Protein AF-A0A8J4TA99-F1 (afdb_monomer_lite)

Sequence (106 aa):
MPTRNSKTRKLRGHVSHGHGRVGKHRKHPGGRGNAGGMHHHRINFDKYHPGYFGKVGMRHYHLKRNTIYCPTINLDKLWTLVSEQTRLNHAQKPEGPAPIIDVVRA

Structure (mmCIF, N/CA/C/O backbone):
data_AF-A0A8J4TA99-F1
#
_entry.id   AF-A0A8J4TA99-F1
#
loop_
_atom_site.group_PDB
_atom_site.id
_atom_site.type_symbol
_atom_site.label_atom_id
_atom_site.label_alt_id
_atom_site.label_comp_id
_atom_site.label_asym_id
_atom_site.label_entity_id
_atom_site.label_seq_id
_atom_site.pdbx_PDB_ins_code
_atom_site.Cartn_x
_atom_site.Cartn_y
_atom_site.Cartn_z
_atom_site.occupancy
_atom_site.B_iso_or_equiv
_atom_site.auth_seq_id
_atom_site.auth_comp_id
_atom_site.auth_asym_id
_atom_site.auth_atom_id
_atom_site.pdbx_PDB_model_num
ATOM 1 N N . MET A 1 1 ? 23.201 -9.888 4.911 1.00 68.88 1 MET A N 1
ATOM 2 C CA . MET A 1 1 ? 22.767 -11.013 4.045 1.00 68.88 1 MET A CA 1
ATOM 3 C C . MET A 1 1 ? 23.988 -11.799 3.586 1.00 68.88 1 MET A C 1
ATOM 5 O O . MET A 1 1 ? 24.888 -11.181 3.024 1.00 68.88 1 MET A O 1
ATOM 9 N N . PRO A 1 2 ? 24.066 -13.120 3.826 1.00 84.50 2 PRO A N 1
ATOM 10 C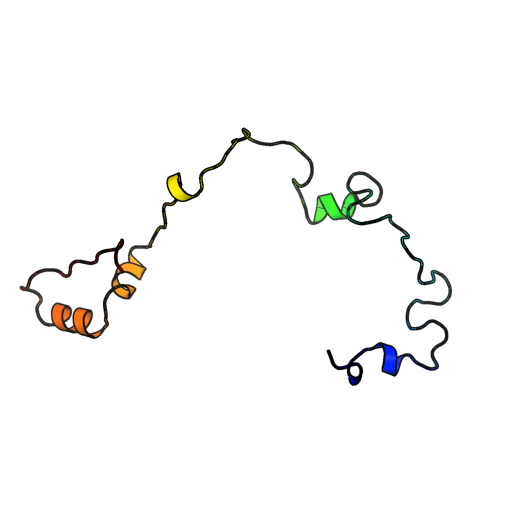 CA . PRO A 1 2 ? 25.214 -13.916 3.400 1.00 84.50 2 PRO A CA 1
ATOM 11 C C . PRO A 1 2 ? 25.269 -14.031 1.869 1.00 84.50 2 PRO A C 1
ATOM 13 O O . PRO A 1 2 ? 24.296 -14.402 1.216 1.00 84.50 2 PRO A O 1
ATOM 16 N N . THR A 1 3 ? 26.432 -13.752 1.282 1.00 88.00 3 THR A N 1
ATOM 17 C CA . THR A 1 3 ? 26.647 -13.765 -0.179 1.00 88.00 3 THR A CA 1
ATOM 18 C C . THR A 1 3 ? 26.705 -15.175 -0.774 1.00 88.00 3 THR A C 1
ATOM 20 O O . THR A 1 3 ? 26.554 -15.340 -1.988 1.00 88.00 3 THR A O 1
ATOM 23 N N . ARG A 1 4 ? 26.878 -16.204 0.068 1.00 90.75 4 ARG A N 1
ATOM 24 C CA . ARG A 1 4 ? 26.990 -17.618 -0.329 1.00 90.75 4 ARG A CA 1
ATOM 25 C C . ARG A 1 4 ? 25.769 -18.126 -1.096 1.00 90.75 4 ARG A C 1
ATOM 27 O O . ARG A 1 4 ? 25.931 -18.872 -2.054 1.00 90.75 4 ARG A O 1
ATOM 34 N N . ASN A 1 5 ? 24.572 -17.684 -0.715 1.00 91.12 5 ASN A N 1
ATOM 35 C CA . ASN A 1 5 ? 23.319 -18.145 -1.320 1.00 91.12 5 ASN A CA 1
ATOM 36 C C . ASN A 1 5 ? 22.919 -17.318 -2.560 1.00 91.12 5 ASN A C 1
ATOM 38 O O . ASN A 1 5 ? 21.875 -17.567 -3.157 1.00 91.12 5 ASN A O 1
ATOM 42 N N . SER A 1 6 ? 23.729 -16.328 -2.962 1.00 93.88 6 SER A N 1
ATOM 43 C CA . SER A 1 6 ? 23.437 -15.516 -4.146 1.00 93.88 6 SER A CA 1
ATOM 44 C C . SER A 1 6 ? 23.614 -16.324 -5.436 1.00 93.88 6 SER A C 1
ATOM 46 O O . SER A 1 6 ? 24.613 -17.024 -5.629 1.00 93.88 6 SER A O 1
ATOM 48 N N . LYS A 1 7 ? 22.665 -16.176 -6.369 1.00 93.94 7 LYS A N 1
ATOM 49 C CA . LYS A 1 7 ? 22.714 -16.826 -7.691 1.00 93.94 7 LYS A CA 1
ATOM 50 C C . LYS A 1 7 ? 24.006 -16.496 -8.450 1.00 93.94 7 LYS A C 1
ATOM 52 O O . LYS A 1 7 ? 24.533 -17.345 -9.162 1.00 93.94 7 LYS A O 1
ATOM 57 N N . THR A 1 8 ? 24.560 -15.302 -8.234 1.00 94.81 8 THR A N 1
ATOM 58 C CA . THR A 1 8 ? 25.806 -14.813 -8.842 1.00 94.81 8 THR A CA 1
ATOM 59 C C . THR A 1 8 ? 26.979 -15.776 -8.670 1.00 94.81 8 THR A C 1
ATOM 61 O O . THR A 1 8 ? 27.783 -15.922 -9.586 1.00 94.81 8 THR A O 1
ATOM 64 N N . ARG A 1 9 ? 27.079 -16.483 -7.533 1.00 92.62 9 ARG A N 1
ATOM 65 C CA . ARG A 1 9 ? 28.171 -17.443 -7.296 1.00 92.62 9 ARG A CA 1
ATOM 66 C C . ARG A 1 9 ? 28.150 -18.609 -8.283 1.00 92.62 9 ARG A C 1
ATOM 68 O O . ARG A 1 9 ? 29.216 -19.020 -8.723 1.00 92.62 9 ARG A O 1
ATOM 75 N N . LYS A 1 10 ? 26.959 -19.084 -8.658 1.00 94.75 10 LYS A N 1
ATOM 76 C CA . LYS A 1 10 ? 26.770 -20.179 -9.624 1.00 94.75 10 LYS A CA 1
ATOM 77 C C . LYS A 1 10 ? 26.927 -19.733 -11.083 1.00 94.75 10 LYS A C 1
ATOM 79 O O . LYS A 1 10 ? 27.017 -20.580 -11.955 1.00 94.75 10 LYS A O 1
ATOM 84 N N . LEU A 1 11 ? 26.939 -18.425 -11.359 1.00 95.88 11 LEU A N 1
ATOM 85 C CA . LEU A 1 11 ? 26.982 -17.881 -12.723 1.00 95.88 11 LEU A CA 1
ATOM 86 C C . LEU A 1 11 ? 28.399 -17.518 -13.210 1.00 95.88 11 LEU A C 1
ATOM 88 O O . LEU A 1 11 ? 28.555 -17.125 -14.366 1.00 95.88 11 LEU A O 1
ATOM 92 N N . ARG A 1 12 ? 29.436 -17.659 -12.372 1.00 94.25 12 ARG A N 1
ATOM 93 C CA . ARG A 1 12 ? 30.835 -17.435 -12.780 1.00 94.25 12 ARG A CA 1
ATOM 94 C C . ARG A 1 12 ? 31.258 -18.476 -13.822 1.00 94.25 12 ARG A C 1
ATOM 96 O O . ARG A 1 12 ? 30.935 -19.646 -13.679 1.00 94.25 12 ARG A O 1
ATOM 103 N N . GLY A 1 13 ? 31.965 -18.040 -14.864 1.00 95.81 13 GLY A N 1
ATOM 104 C CA . GLY A 1 13 ? 32.330 -18.879 -16.016 1.00 95.81 13 GLY A CA 1
ATOM 105 C C . GLY A 1 13 ? 31.296 -18.872 -17.150 1.00 95.81 13 GLY A C 1
ATOM 106 O O . GLY A 1 13 ? 31.628 -19.211 -18.282 1.00 95.81 13 GLY A O 1
ATOM 107 N N . HIS A 1 14 ? 30.066 -18.405 -16.903 1.00 96.19 14 HIS A N 1
ATOM 108 C CA . HIS A 1 14 ? 29.078 -18.213 -17.964 1.00 96.19 14 HIS A CA 1
ATOM 109 C C . HIS A 1 14 ? 29.248 -16.851 -18.650 1.00 96.19 14 HIS A C 1
ATOM 111 O O . HIS A 1 14 ? 29.320 -15.811 -17.998 1.00 96.19 14 HIS A O 1
ATOM 117 N N . VAL A 1 15 ? 29.209 -16.848 -19.987 1.00 95.62 15 VAL A N 1
ATOM 118 C CA . VAL A 1 15 ? 29.514 -15.674 -20.829 1.00 95.62 15 VAL A CA 1
ATOM 119 C C . VAL A 1 15 ? 28.644 -14.444 -20.520 1.00 95.62 15 VAL A C 1
ATOM 121 O O . VAL A 1 15 ? 29.149 -13.329 -20.488 1.00 95.62 15 VAL A O 1
ATOM 124 N N . SER A 1 16 ? 27.337 -14.613 -20.286 1.00 95.81 16 SER A N 1
ATOM 125 C CA . SER A 1 16 ? 26.384 -13.489 -20.195 1.00 95.81 16 SER A CA 1
ATOM 126 C C . SER A 1 16 ? 25.696 -13.334 -18.834 1.00 95.81 16 SER A C 1
ATOM 128 O O . SER A 1 16 ? 24.710 -12.603 -18.732 1.00 95.81 16 SER A O 1
ATOM 130 N N . HIS A 1 17 ? 26.158 -14.053 -17.802 1.00 96.38 17 HIS A N 1
ATOM 131 C CA . HIS A 1 17 ? 25.573 -14.029 -16.450 1.00 96.38 17 HIS A CA 1
ATOM 132 C C . HIS A 1 17 ? 24.040 -14.243 -16.416 1.00 96.38 17 HIS A C 1
ATOM 134 O O . HIS A 1 17 ? 23.341 -13.711 -15.561 1.00 96.38 17 HIS A O 1
ATOM 140 N N . GLY A 1 18 ? 23.497 -15.030 -17.354 1.00 95.31 18 GLY A N 1
ATOM 141 C CA . GLY A 1 18 ? 22.064 -15.342 -17.412 1.00 95.31 18 GLY A CA 1
ATOM 142 C C . GLY A 1 18 ? 21.177 -14.281 -18.076 1.00 95.31 18 GLY A C 1
ATOM 143 O O . GLY A 1 18 ? 19.962 -14.428 -18.049 1.00 95.31 18 GLY A O 1
ATOM 144 N N . HIS A 1 19 ? 21.745 -13.249 -18.707 1.00 96.38 19 HIS A N 1
ATOM 145 C CA . HIS A 1 19 ? 20.981 -12.179 -19.371 1.00 96.38 19 HIS A CA 1
ATOM 146 C C . HIS A 1 19 ? 20.884 -12.314 -20.905 1.00 96.38 19 HIS A C 1
ATOM 148 O O . HIS A 1 19 ? 20.543 -11.356 -21.597 1.00 96.38 19 HIS A O 1
ATOM 154 N N . GLY A 1 20 ? 21.201 -13.497 -21.446 1.00 96.06 20 GLY A N 1
ATOM 155 C CA . GLY A 1 20 ? 21.225 -13.756 -22.893 1.00 96.06 20 GLY A CA 1
ATOM 156 C C . GLY A 1 20 ? 22.355 -13.038 -23.652 1.00 96.06 20 GLY A C 1
ATOM 157 O O . GLY A 1 20 ? 22.974 -12.102 -23.150 1.00 96.06 20 GLY A O 1
ATOM 158 N N . ARG A 1 21 ? 22.662 -13.501 -24.873 1.00 96.25 21 ARG A N 1
ATOM 159 C CA . ARG A 1 21 ? 23.736 -12.927 -25.717 1.00 96.25 21 ARG A CA 1
ATOM 160 C C . ARG A 1 21 ? 23.262 -11.765 -26.599 1.00 96.25 21 ARG A C 1
ATOM 162 O O . ARG A 1 21 ? 24.007 -10.807 -26.781 1.00 96.25 21 ARG A O 1
ATOM 169 N N . VAL A 1 22 ? 22.033 -11.850 -27.119 1.00 96.75 22 VAL A N 1
ATOM 170 C CA . VAL A 1 22 ? 21.488 -10.909 -28.115 1.00 96.75 22 VAL A CA 1
ATOM 171 C C . VAL A 1 22 ? 20.901 -9.657 -27.453 1.00 96.75 22 VAL A C 1
ATOM 173 O O . VAL A 1 22 ? 21.421 -8.566 -27.657 1.00 96.75 22 VAL A O 1
ATOM 176 N N . GLY A 1 23 ? 19.871 -9.806 -26.609 1.00 94.69 23 GLY A N 1
ATOM 177 C CA . GLY A 1 23 ? 19.174 -8.664 -25.991 1.00 94.69 23 GLY A CA 1
ATOM 178 C C . GLY A 1 23 ? 20.017 -7.863 -24.989 1.00 94.69 23 GLY A C 1
ATOM 179 O O . GLY A 1 23 ? 19.881 -6.644 -24.923 1.00 94.69 23 GLY A O 1
ATOM 180 N N . LYS A 1 24 ? 20.940 -8.541 -24.283 1.00 96.19 24 LYS A N 1
ATOM 181 C CA . LYS A 1 24 ? 21.853 -8.015 -23.244 1.00 96.19 24 LYS A CA 1
ATOM 182 C C . LYS A 1 24 ? 21.144 -7.324 -22.066 1.00 96.19 24 LYS A C 1
ATOM 184 O O . LYS A 1 24 ? 20.059 -6.764 -22.171 1.00 96.19 24 LYS A O 1
ATOM 189 N N . HIS A 1 25 ? 21.801 -7.304 -20.908 1.00 97.50 25 HIS A N 1
ATOM 190 C CA . HIS A 1 25 ? 21.327 -6.509 -19.774 1.00 97.50 25 HIS A CA 1
ATOM 191 C C . HIS A 1 25 ? 21.700 -5.033 -19.970 1.00 97.50 25 HIS A C 1
ATOM 193 O O . HIS A 1 25 ? 22.882 -4.694 -20.057 1.00 97.50 25 HIS A O 1
ATOM 199 N N . ARG A 1 26 ? 20.699 -4.150 -20.048 1.00 96.50 26 ARG A N 1
ATOM 200 C CA . ARG A 1 26 ? 20.873 -2.694 -20.186 1.00 96.50 26 ARG A CA 1
ATOM 201 C C . ARG A 1 26 ? 20.195 -1.970 -19.026 1.00 96.50 26 ARG A C 1
ATOM 203 O O . ARG A 1 26 ? 19.289 -2.510 -18.407 1.00 96.50 26 ARG A O 1
ATOM 210 N N . LYS A 1 27 ? 20.625 -0.735 -18.747 1.00 96.88 27 LYS A N 1
ATOM 211 C CA . LYS A 1 27 ? 20.226 0.002 -17.535 1.00 96.88 27 LYS A CA 1
ATOM 212 C C . LYS A 1 27 ? 18.706 0.229 -17.423 1.00 96.88 27 LYS A C 1
ATOM 214 O O . LYS A 1 27 ? 18.146 -0.097 -16.386 1.00 96.88 27 LYS A O 1
ATOM 219 N N . HIS A 1 28 ? 18.046 0.769 -18.456 1.00 97.06 28 HIS A N 1
ATOM 220 C CA . HIS A 1 28 ? 16.608 1.106 -18.416 1.00 97.06 28 HIS A CA 1
ATOM 221 C C . HIS A 1 28 ? 15.942 0.990 -19.805 1.00 97.06 28 HIS A C 1
ATOM 223 O O . HIS A 1 28 ? 15.770 2.005 -20.475 1.00 97.06 28 HIS A O 1
ATOM 229 N N . PRO A 1 29 ? 15.583 -0.217 -20.280 1.00 95.94 29 PRO A N 1
ATOM 230 C CA . PRO A 1 29 ? 15.008 -0.387 -21.619 1.00 95.94 29 PRO A CA 1
ATOM 231 C C . PRO A 1 29 ? 13.578 0.168 -21.774 1.00 95.94 29 PRO A C 1
ATOM 233 O O . PRO A 1 29 ? 13.220 0.581 -22.867 1.00 95.94 29 PRO A O 1
ATOM 236 N N . GLY A 1 30 ? 12.776 0.210 -20.702 1.00 95.12 30 GLY A N 1
ATOM 237 C CA . GLY A 1 30 ? 11.377 0.681 -20.725 1.00 95.12 30 GLY A CA 1
ATOM 238 C C . GLY A 1 30 ? 11.129 2.001 -19.983 1.00 95.12 30 GLY A C 1
ATOM 239 O O . GLY A 1 30 ? 9.980 2.369 -19.748 1.00 95.12 30 GLY A O 1
ATOM 240 N N . GLY A 1 31 ? 12.194 2.698 -19.576 1.00 97.12 31 GLY A N 1
ATOM 241 C CA . GLY A 1 31 ? 12.127 3.857 -18.681 1.00 97.12 31 GLY A CA 1
ATOM 242 C C . GLY A 1 31 ? 12.385 3.505 -17.210 1.00 97.12 31 GLY A C 1
ATOM 243 O O . GLY A 1 31 ? 12.879 2.424 -16.885 1.00 97.12 31 GLY A O 1
ATOM 244 N N . ARG A 1 32 ? 12.111 4.458 -16.313 1.00 97.44 32 ARG A N 1
ATOM 245 C CA . ARG A 1 32 ? 12.305 4.323 -14.860 1.00 97.44 32 ARG A CA 1
ATOM 246 C C . ARG A 1 32 ? 10.961 4.383 -14.140 1.00 97.44 32 ARG A C 1
ATOM 248 O O . ARG A 1 32 ? 10.108 5.184 -14.510 1.00 97.44 32 ARG A O 1
ATOM 255 N N . GLY A 1 33 ? 10.799 3.575 -13.093 1.00 96.56 33 GLY A N 1
ATOM 256 C CA . GLY A 1 33 ? 9.553 3.517 -12.324 1.00 96.56 33 GLY A CA 1
ATOM 257 C C . GLY A 1 33 ? 8.349 3.172 -13.206 1.00 96.56 33 GLY A C 1
ATOM 258 O O . GLY A 1 33 ? 8.436 2.286 -14.051 1.00 96.56 33 GLY A O 1
ATOM 259 N N . ASN A 1 34 ? 7.255 3.918 -13.042 1.00 96.38 34 ASN A N 1
ATOM 260 C CA . ASN A 1 34 ? 5.982 3.706 -13.746 1.00 96.38 34 ASN A CA 1
ATOM 261 C C . ASN A 1 34 ? 5.882 4.461 -15.090 1.00 96.38 34 ASN A C 1
ATOM 263 O O . ASN A 1 34 ? 4.784 4.769 -15.558 1.00 96.38 34 ASN A O 1
ATOM 267 N N . ALA A 1 35 ? 7.017 4.794 -15.713 1.00 97.75 35 ALA A N 1
ATOM 268 C CA . ALA A 1 35 ? 7.044 5.466 -17.010 1.00 97.75 35 ALA A CA 1
ATOM 269 C C . ALA A 1 35 ? 6.286 4.668 -18.086 1.00 97.75 35 ALA A C 1
ATOM 271 O O . ALA A 1 35 ? 6.337 3.439 -18.118 1.00 97.75 35 ALA A O 1
ATOM 272 N N . GLY A 1 36 ? 5.595 5.383 -18.979 1.00 97.56 36 GLY A N 1
ATOM 273 C CA . GLY A 1 36 ? 4.874 4.777 -20.099 1.00 97.56 36 GLY A CA 1
ATOM 274 C C . GLY A 1 36 ? 3.564 4.085 -19.732 1.00 97.56 36 GLY A C 1
ATOM 275 O O . GLY A 1 36 ? 3.037 3.351 -20.563 1.00 97.56 36 GLY A O 1
ATOM 276 N N . GLY A 1 37 ? 3.023 4.298 -18.528 1.00 97.06 37 GLY A N 1
ATOM 277 C CA . GLY A 1 37 ? 1.825 3.592 -18.058 1.00 97.06 37 GLY A CA 1
ATOM 278 C C . GLY A 1 37 ? 0.551 3.819 -18.885 1.00 97.06 37 GLY A C 1
ATOM 279 O O . GLY A 1 37 ? -0.322 2.968 -18.851 1.00 97.06 37 GLY A O 1
ATOM 280 N N . MET A 1 38 ? 0.467 4.892 -19.681 1.00 96.75 38 MET A N 1
ATOM 281 C CA . MET A 1 38 ? -0.600 5.104 -20.681 1.00 96.75 38 MET A CA 1
ATOM 282 C C . MET A 1 38 ? -0.159 4.817 -22.130 1.00 96.75 38 MET A C 1
ATOM 284 O O . MET A 1 38 ? -0.955 4.918 -23.059 1.00 96.75 38 MET A O 1
ATOM 288 N N . HIS A 1 39 ? 1.112 4.468 -22.339 1.00 97.31 39 HIS A N 1
ATOM 289 C CA . HIS A 1 39 ? 1.726 4.273 -23.654 1.00 97.31 39 HIS A CA 1
ATOM 290 C C . HIS A 1 39 ? 2.257 2.837 -23.783 1.00 97.31 39 HIS A C 1
ATOM 292 O O . HIS A 1 39 ? 1.482 1.883 -23.805 1.00 97.31 39 HIS A O 1
ATOM 298 N N . HIS A 1 40 ? 3.577 2.645 -23.826 1.00 97.62 40 HIS A N 1
ATOM 299 C CA . HIS A 1 40 ? 4.207 1.339 -24.049 1.00 97.62 40 HIS A CA 1
ATOM 300 C C . HIS A 1 40 ? 4.082 0.356 -22.874 1.00 97.62 40 HIS A C 1
ATOM 302 O O . HIS A 1 40 ? 4.334 -0.830 -23.059 1.00 97.62 40 HIS A O 1
ATOM 308 N N . HIS A 1 41 ? 3.653 0.803 -21.689 1.00 97.81 41 HIS A N 1
ATOM 309 C CA . HIS A 1 41 ? 3.294 -0.056 -20.551 1.00 97.81 41 HIS A CA 1
ATOM 310 C C . HIS A 1 41 ? 1.784 -0.089 -20.262 1.00 97.81 41 HIS A C 1
ATOM 312 O O . HIS A 1 41 ? 1.377 -0.671 -19.255 1.00 97.81 41 HIS A O 1
ATOM 318 N N . ARG A 1 42 ? 0.945 0.467 -21.149 1.00 97.62 42 ARG A N 1
ATOM 319 C CA . ARG A 1 42 ? -0.520 0.514 -20.997 1.00 97.62 42 ARG A CA 1
ATOM 320 C C . ARG A 1 42 ? -1.129 -0.842 -20.660 1.00 97.62 42 ARG A C 1
ATOM 322 O O . ARG A 1 42 ? -1.865 -0.962 -19.692 1.00 97.62 42 ARG A O 1
ATOM 329 N N . ILE A 1 43 ? -0.742 -1.883 -21.397 1.00 97.88 43 ILE A N 1
ATOM 330 C CA . ILE A 1 43 ? -1.276 -3.243 -21.217 1.00 97.88 43 ILE A CA 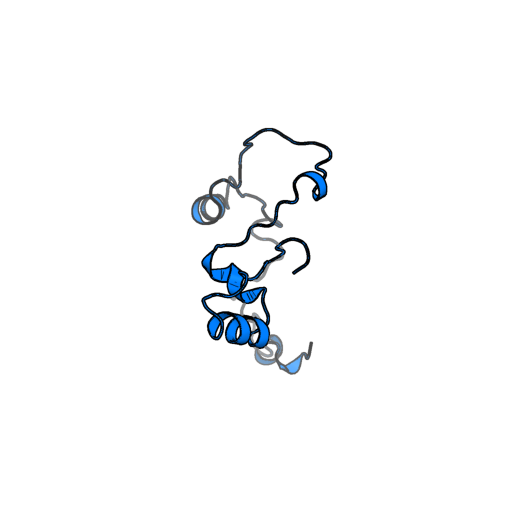1
ATOM 331 C C . ILE A 1 43 ? -1.083 -3.742 -19.775 1.00 97.88 43 ILE A C 1
ATOM 333 O O . ILE A 1 43 ? -1.951 -4.419 -19.234 1.00 97.88 43 ILE A O 1
ATOM 337 N N . ASN A 1 44 ? 0.035 -3.396 -19.129 1.00 96.94 44 ASN A N 1
ATOM 338 C CA . ASN A 1 44 ? 0.302 -3.805 -17.751 1.00 96.94 44 ASN A CA 1
ATOM 339 C C . ASN A 1 44 ? -0.599 -3.077 -16.737 1.00 96.94 44 ASN A C 1
ATOM 341 O O . ASN A 1 44 ? -1.039 -3.682 -15.759 1.00 96.94 44 ASN A O 1
ATOM 345 N N . PHE A 1 45 ? -0.869 -1.791 -16.965 1.00 97.81 45 PHE A N 1
ATOM 346 C CA . PHE A 1 45 ? -1.742 -0.994 -16.102 1.00 97.81 45 PHE A CA 1
ATOM 347 C C . PHE A 1 45 ? -3.207 -1.373 -16.281 1.00 97.81 45 PHE A C 1
ATOM 349 O O . PHE A 1 45 ? -3.869 -1.657 -15.289 1.00 97.81 45 PHE A O 1
ATOM 356 N N . ASP A 1 46 ? -3.680 -1.492 -17.518 1.00 96.88 46 ASP A N 1
ATOM 357 C CA . ASP A 1 46 ? -5.067 -1.866 -17.801 1.00 96.88 46 ASP A CA 1
ATOM 358 C C . ASP A 1 46 ? -5.396 -3.260 -17.251 1.00 96.88 46 ASP A C 1
ATOM 360 O O . ASP A 1 46 ? -6.489 -3.489 -16.738 1.00 96.88 46 ASP A O 1
ATOM 364 N N . LYS A 1 47 ? -4.437 -4.195 -17.321 1.00 98.00 47 LYS A N 1
ATOM 365 C CA . LYS A 1 47 ? -4.651 -5.581 -16.894 1.00 98.00 47 LYS A CA 1
ATOM 366 C C . LYS A 1 47 ? -4.618 -5.768 -15.380 1.00 98.00 47 LYS A C 1
ATOM 368 O O . LYS A 1 47 ? -5.443 -6.502 -14.847 1.00 98.00 47 LYS A O 1
ATOM 373 N N . TYR A 1 48 ? -3.630 -5.188 -14.700 1.00 98.00 48 TYR A N 1
ATOM 374 C CA . TYR A 1 48 ? -3.372 -5.498 -13.287 1.00 98.00 48 TYR A CA 1
ATOM 375 C C . TYR A 1 48 ? -3.684 -4.345 -12.333 1.00 98.00 48 TYR A C 1
ATOM 377 O O . TYR A 1 48 ? -3.810 -4.576 -11.135 1.00 98.00 48 TYR A O 1
ATOM 385 N N . HIS A 1 49 ? -3.812 -3.118 -12.841 1.00 97.75 49 HIS A N 1
ATOM 386 C CA . HIS A 1 49 ? -4.048 -1.920 -12.034 1.00 97.75 49 HIS A CA 1
ATOM 387 C C . HIS A 1 49 ? -5.179 -1.052 -12.622 1.00 97.75 49 HIS A C 1
ATOM 389 O O . HIS A 1 49 ? -4.972 0.144 -12.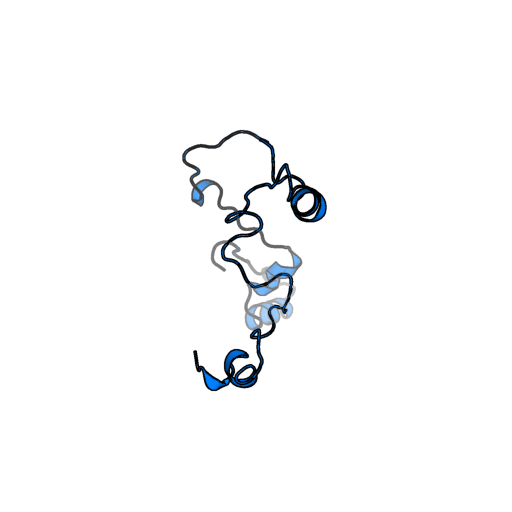869 1.00 97.75 49 HIS A O 1
ATOM 395 N N . PRO A 1 50 ? -6.380 -1.621 -12.861 1.00 97.12 50 PRO A N 1
ATOM 396 C CA . PRO A 1 50 ? -7.510 -0.838 -13.343 1.00 97.12 50 PRO A CA 1
ATOM 397 C C . PRO A 1 50 ? -7.864 0.261 -12.330 1.00 97.12 50 PRO A C 1
ATOM 399 O O . PRO A 1 50 ? -7.863 0.038 -11.121 1.00 97.12 50 PRO A O 1
ATOM 402 N N . GLY A 1 51 ? -8.134 1.471 -12.825 1.00 96.19 51 GLY A N 1
ATOM 403 C CA . GLY A 1 51 ? -8.425 2.641 -11.987 1.00 96.19 51 GLY A CA 1
ATOM 404 C C . GLY A 1 51 ? -7.195 3.387 -11.454 1.00 96.19 51 GLY A C 1
ATOM 405 O O . GLY A 1 51 ? -7.357 4.351 -10.711 1.00 96.19 51 GLY A O 1
ATOM 406 N N . TYR A 1 52 ? -5.973 2.995 -11.843 1.00 97.44 52 TYR A N 1
ATOM 407 C CA . TYR A 1 52 ? -4.755 3.719 -11.451 1.00 97.44 52 TYR A CA 1
ATOM 408 C C . TYR A 1 52 ? -4.734 5.165 -11.966 1.00 97.44 52 TYR A C 1
ATOM 410 O O . TYR A 1 52 ? -4.294 6.077 -11.267 1.00 97.44 52 TYR A O 1
ATOM 418 N N . PHE A 1 53 ? -5.214 5.381 -13.193 1.00 97.19 53 PHE A N 1
ATOM 419 C CA . PHE A 1 53 ? -5.311 6.706 -13.790 1.00 97.19 53 PHE A CA 1
ATOM 420 C C . PHE A 1 53 ? -6.725 7.265 -13.658 1.00 97.19 53 PHE A C 1
ATOM 422 O O . PHE A 1 53 ? -7.699 6.598 -13.998 1.00 97.19 53 PHE A O 1
ATOM 429 N N . GLY A 1 54 ? -6.826 8.515 -13.209 1.00 96.00 54 GLY A N 1
ATOM 430 C CA . GLY A 1 54 ? -8.091 9.224 -13.049 1.00 96.00 54 GLY A CA 1
ATOM 431 C C . GLY A 1 54 ? -8.126 10.047 -11.766 1.00 96.00 54 GLY A C 1
ATOM 432 O O . GLY A 1 54 ? -7.202 10.020 -10.954 1.00 96.00 54 GLY A O 1
ATOM 433 N N . LYS A 1 55 ? -9.205 10.805 -11.583 1.00 97.31 55 LYS A N 1
ATOM 434 C CA . LYS A 1 55 ? -9.489 11.551 -10.355 1.00 97.31 55 LYS A CA 1
ATOM 435 C C . LYS A 1 55 ? -10.921 11.242 -9.936 1.00 97.31 55 LYS A C 1
ATOM 43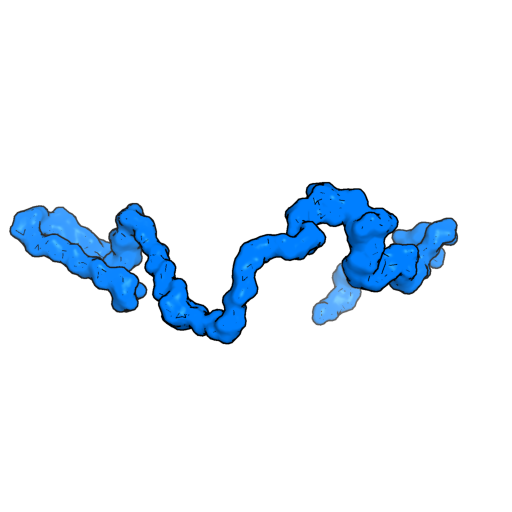7 O O . LYS A 1 55 ? -11.834 11.420 -10.733 1.00 97.31 55 LYS A O 1
ATOM 442 N N . VAL A 1 56 ? -11.101 10.793 -8.696 1.00 96.62 56 VAL A N 1
ATOM 443 C CA . VAL A 1 56 ? -12.398 10.375 -8.143 1.00 96.62 56 VAL A CA 1
ATOM 444 C C . VAL A 1 56 ? -12.593 11.004 -6.762 1.00 96.62 56 VAL A C 1
ATOM 446 O O . VAL A 1 56 ? -11.627 11.170 -6.017 1.00 96.62 56 VAL A O 1
ATOM 449 N N . GLY A 1 57 ? -13.842 11.334 -6.420 1.00 96.94 57 GLY A N 1
ATOM 450 C CA . GLY A 1 57 ? -14.238 11.795 -5.087 1.00 96.94 57 GLY A CA 1
ATOM 451 C C . GLY A 1 57 ? -13.844 13.238 -4.746 1.00 96.94 57 GLY A C 1
ATOM 452 O O . GLY A 1 57 ? -13.267 13.974 -5.549 1.00 96.94 57 GLY A O 1
ATOM 453 N N . MET A 1 58 ? -14.181 13.647 -3.521 1.00 97.81 58 MET A N 1
ATOM 454 C CA . MET A 1 58 ? -13.858 14.966 -2.968 1.00 97.81 58 MET A CA 1
ATOM 455 C C . MET A 1 58 ? -12.554 14.918 -2.164 1.00 97.81 58 MET A C 1
ATOM 457 O O . MET A 1 58 ? -12.292 13.964 -1.433 1.00 97.81 58 MET A O 1
ATOM 461 N N . ARG A 1 59 ? -11.724 15.963 -2.273 1.00 97.06 59 ARG A N 1
ATOM 462 C CA . ARG A 1 59 ? -10.448 16.044 -1.548 1.00 97.06 59 ARG A CA 1
ATOM 463 C C . ARG A 1 59 ? -10.672 16.56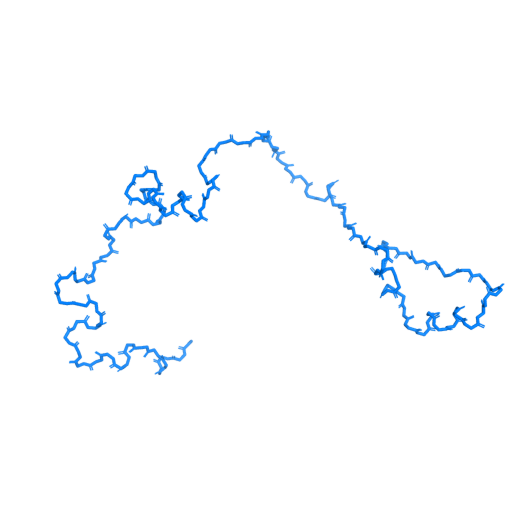6 -0.126 1.00 97.06 59 ARG A C 1
ATOM 465 O O . ARG A 1 59 ? -11.121 17.693 0.042 1.00 97.06 59 ARG A O 1
ATOM 472 N N . HIS A 1 60 ? -10.284 15.781 0.879 1.00 96.81 60 HIS A N 1
ATOM 473 C CA . HIS A 1 60 ? -10.313 16.186 2.286 1.00 96.81 60 HIS A CA 1
ATOM 474 C C . HIS A 1 60 ? -8.927 16.670 2.740 1.00 96.81 60 HIS A C 1
ATOM 476 O O . HIS A 1 60 ? -7.971 15.892 2.790 1.00 96.81 60 HIS A O 1
ATOM 482 N N . TYR A 1 61 ? -8.808 17.964 3.043 1.00 97.69 61 TYR A N 1
ATOM 483 C CA . TYR A 1 61 ? -7.576 18.567 3.559 1.00 97.69 61 TYR A CA 1
ATOM 484 C C . TYR A 1 61 ? -7.482 18.416 5.080 1.00 97.69 61 TYR A C 1
ATOM 486 O O . TYR A 1 61 ? -8.499 18.452 5.761 1.00 97.69 61 TYR A O 1
ATOM 494 N N . HIS A 1 62 ? -6.260 18.273 5.610 1.00 97.12 62 HIS A N 1
ATOM 495 C CA . HIS A 1 62 ? -6.000 18.108 7.048 1.00 97.12 62 HIS A CA 1
ATOM 496 C C . HIS A 1 62 ? -6.876 17.014 7.695 1.00 97.12 62 HIS A C 1
ATOM 498 O O . HIS A 1 62 ? -7.528 17.227 8.716 1.00 97.12 62 HIS A O 1
ATOM 504 N N . LEU A 1 63 ? -6.872 15.815 7.104 1.00 96.44 63 LEU A N 1
ATOM 505 C CA . LEU A 1 63 ? -7.586 14.663 7.651 1.00 96.44 63 LEU A CA 1
ATOM 506 C C . LEU A 1 63 ? -7.075 14.323 9.064 1.00 96.44 63 LEU A C 1
ATOM 508 O O . LEU A 1 63 ? -5.973 13.795 9.228 1.00 96.44 63 LEU A O 1
ATOM 512 N N . LYS A 1 64 ? -7.905 14.568 10.081 1.00 97.31 64 LYS A N 1
ATOM 513 C CA . LYS A 1 64 ? -7.655 14.153 11.466 1.00 97.31 64 LYS A CA 1
ATOM 514 C C . LYS A 1 64 ? -8.143 12.717 11.662 1.00 97.31 64 LYS A C 1
ATOM 516 O O . LYS A 1 64 ? -9.337 12.468 11.753 1.00 97.31 64 LYS A O 1
ATOM 521 N N . ARG A 1 65 ? -7.224 11.746 11.720 1.00 96.31 65 ARG A N 1
ATOM 522 C CA . ARG A 1 65 ? -7.594 10.318 11.825 1.00 96.31 65 ARG A CA 1
ATOM 523 C C . ARG A 1 65 ? -8.276 9.955 13.147 1.00 96.31 65 ARG A C 1
ATOM 525 O O . ARG A 1 65 ? -9.154 9.105 13.147 1.00 96.31 65 ARG A O 1
ATOM 532 N N . ASN A 1 66 ? -7.937 10.632 14.243 1.00 96.62 66 ASN A N 1
ATOM 533 C CA . ASN A 1 66 ? -8.516 10.330 15.556 1.00 96.62 66 ASN A CA 1
ATOM 534 C C . ASN A 1 66 ? -10.008 10.684 15.645 1.00 96.62 66 ASN A C 1
ATOM 536 O O . ASN A 1 66 ? -10.733 10.035 16.385 1.00 96.62 66 ASN A O 1
ATOM 540 N N . THR A 1 67 ? -10.490 11.675 14.884 1.00 96.62 67 THR A N 1
ATOM 541 C CA . THR A 1 67 ? -11.913 12.067 14.908 1.00 96.62 67 THR A CA 1
ATOM 542 C C . THR A 1 67 ? -12.807 11.108 14.127 1.00 96.62 67 THR A C 1
ATOM 544 O O . THR A 1 67 ? -14.009 11.089 14.346 1.00 96.62 67 THR A O 1
ATOM 547 N N . ILE A 1 68 ? -12.231 10.334 13.202 1.00 96.56 68 ILE A N 1
ATOM 548 C CA . ILE A 1 68 ? -12.938 9.305 12.422 1.00 96.56 68 ILE A CA 1
ATOM 549 C C . ILE A 1 68 ? -12.679 7.891 12.960 1.00 96.56 68 ILE A C 1
ATOM 551 O O . ILE A 1 68 ? -13.052 6.909 12.322 1.00 96.56 68 ILE A O 1
ATOM 555 N N . TYR A 1 69 ? -11.988 7.774 14.097 1.00 96.38 69 TYR A N 1
ATOM 556 C CA . TYR A 1 69 ? -11.643 6.487 14.678 1.00 96.38 69 TYR A CA 1
ATOM 557 C C . TYR A 1 69 ? -12.899 5.807 15.230 1.00 96.38 69 TYR A C 1
ATOM 559 O O . TYR A 1 69 ? -13.496 6.271 16.197 1.00 96.38 69 TYR A O 1
ATOM 567 N N . CYS A 1 70 ? -13.299 4.712 14.588 1.00 95.44 70 CYS A N 1
ATOM 568 C CA . CYS A 1 70 ? -14.470 3.922 14.953 1.00 95.44 70 CYS A CA 1
ATOM 569 C C . CYS A 1 70 ? -14.156 2.430 14.721 1.00 95.44 70 CYS A C 1
ATOM 571 O O . CYS A 1 70 ? -14.483 1.888 13.662 1.00 95.44 70 CYS A O 1
ATOM 573 N N . PRO A 1 71 ? -13.422 1.774 15.643 1.00 94.69 71 PRO A N 1
ATOM 574 C CA . PRO A 1 71 ? -13.191 0.336 15.567 1.00 94.69 71 PRO A CA 1
ATOM 575 C C . PRO A 1 71 ? -14.518 -0.409 15.747 1.00 94.69 71 PRO A C 1
ATOM 577 O O . PRO A 1 71 ? -15.373 0.001 16.530 1.00 94.69 71 PRO A O 1
ATOM 580 N N . THR A 1 72 ? -14.692 -1.506 15.013 1.00 94.75 72 THR A N 1
ATOM 581 C CA . THR A 1 72 ? -15.915 -2.319 15.030 1.00 94.75 72 THR A CA 1
ATOM 582 C C . THR A 1 72 ? -15.605 -3.740 15.491 1.00 94.75 72 THR A C 1
ATOM 584 O O . THR A 1 72 ? -14.524 -4.267 15.220 1.00 94.75 72 THR A O 1
ATOM 587 N N . ILE A 1 73 ? -16.553 -4.364 16.195 1.00 94.81 73 ILE A N 1
ATOM 588 C CA . ILE A 1 73 ? -16.486 -5.764 16.625 1.00 94.81 73 ILE A CA 1
ATOM 589 C C . ILE A 1 73 ? -17.770 -6.489 16.219 1.00 94.81 73 ILE A C 1
ATOM 591 O O . ILE A 1 73 ? -18.861 -5.925 16.278 1.00 94.81 73 ILE A O 1
ATOM 595 N N . ASN A 1 74 ? -17.630 -7.743 15.793 1.00 96.00 74 ASN A N 1
ATOM 596 C CA . ASN A 1 74 ? -18.764 -8.600 15.469 1.00 96.00 74 ASN A CA 1
ATOM 597 C C . ASN A 1 74 ? -19.339 -9.255 16.739 1.00 96.00 74 ASN A C 1
ATOM 599 O O . ASN A 1 74 ? -18.609 -9.512 17.698 1.00 96.00 74 ASN A O 1
ATOM 603 N N . LEU A 1 75 ? -20.637 -9.577 16.727 1.00 93.75 75 LEU A N 1
ATOM 604 C CA . LEU A 1 75 ? -21.347 -10.157 17.878 1.00 93.75 75 LEU A CA 1
ATOM 605 C C . LEU A 1 75 ? -20.786 -11.519 18.322 1.00 93.75 75 LEU A C 1
ATOM 607 O O . LEU A 1 75 ? -20.705 -11.793 19.517 1.00 93.75 75 LEU A O 1
ATOM 611 N N . ASP A 1 76 ? -20.355 -12.351 17.372 1.00 94.50 76 ASP A N 1
ATOM 612 C CA . ASP A 1 76 ? -19.741 -13.663 17.622 1.00 94.50 76 ASP A CA 1
ATOM 613 C C . ASP A 1 76 ? -18.428 -13.561 18.413 1.00 94.50 76 ASP A C 1
ATOM 615 O O . ASP A 1 76 ? -18.068 -14.476 19.154 1.00 94.50 76 ASP A O 1
ATOM 619 N N . LYS A 1 77 ? -17.737 -12.422 18.308 1.00 92.56 77 LYS A N 1
ATOM 620 C CA . LYS A 1 77 ? -16.471 -12.151 18.994 1.00 92.56 77 LYS A CA 1
ATOM 621 C C . LYS A 1 77 ? -16.633 -11.480 20.355 1.00 92.56 77 LYS A C 1
ATOM 623 O O . LYS A 1 77 ? -15.644 -11.337 21.061 1.00 92.56 77 LYS A O 1
ATOM 628 N N . LEU A 1 78 ? -17.839 -11.103 20.785 1.00 91.88 78 LEU A N 1
ATOM 629 C CA . LEU A 1 78 ? -18.013 -10.451 22.094 1.00 91.88 78 LEU A CA 1
ATOM 630 C C . LEU A 1 78 ? -17.500 -11.323 23.247 1.00 91.88 78 LEU A C 1
ATOM 632 O O . LEU A 1 78 ? -16.838 -10.832 24.157 1.00 91.88 78 LEU A O 1
ATOM 636 N N . TRP A 1 79 ? -17.715 -12.636 23.168 1.00 90.12 79 TRP A N 1
ATOM 637 C CA . TRP A 1 79 ? -17.256 -13.577 24.190 1.00 90.12 79 TRP A CA 1
ATOM 638 C C . TRP A 1 79 ? -15.741 -13.790 24.221 1.00 90.12 79 TRP A C 1
ATOM 640 O O . TRP A 1 79 ? -15.255 -14.378 25.182 1.00 90.12 79 TRP A O 1
ATOM 650 N N . THR A 1 80 ? -14.983 -13.312 23.225 1.00 90.69 80 THR A N 1
ATOM 651 C CA . THR A 1 80 ? -13.511 -13.352 23.277 1.00 90.69 80 THR A CA 1
ATOM 652 C C . THR A 1 80 ? -12.926 -12.235 24.136 1.00 90.69 80 THR A C 1
ATOM 654 O O . THR A 1 80 ? -11.769 -12.326 24.526 1.00 90.69 80 THR A O 1
ATOM 657 N N . LEU A 1 81 ? -13.705 -11.188 24.430 1.00 90.94 81 LEU A N 1
ATOM 658 C CA . LEU A 1 81 ? -13.297 -10.081 25.305 1.00 90.94 81 LEU A CA 1
ATOM 659 C C . LEU A 1 81 ? -13.386 -10.438 26.795 1.00 90.94 81 LEU A C 1
ATOM 661 O O . LEU A 1 81 ? -12.910 -9.702 27.654 1.00 90.94 81 LEU A O 1
ATOM 665 N N . VAL A 1 82 ? -14.020 -11.566 27.110 1.00 89.50 82 VAL A N 1
ATOM 666 C CA . VAL A 1 82 ? -14.214 -12.048 28.474 1.00 89.50 82 VAL A CA 1
ATOM 667 C C . VAL A 1 82 ? -13.266 -13.218 28.711 1.00 89.50 82 VAL A C 1
ATOM 669 O O . VAL A 1 82 ? -13.119 -14.090 27.856 1.00 89.50 82 VAL A O 1
ATOM 672 N N . SER A 1 83 ? -12.630 -13.269 29.884 1.00 89.12 83 SER A N 1
ATOM 673 C CA . SER A 1 83 ? -11.816 -14.426 30.256 1.00 89.12 83 SER A CA 1
ATOM 674 C C . SER A 1 83 ? -12.674 -15.693 30.341 1.00 89.12 83 SER A C 1
ATOM 676 O O . SER A 1 83 ? -13.841 -15.663 30.743 1.00 89.12 83 SER A O 1
ATOM 678 N N . GLU A 1 84 ? -12.089 -16.840 29.993 1.00 87.81 84 GLU A N 1
ATOM 679 C CA . GLU A 1 84 ? -12.817 -18.112 29.982 1.00 87.81 84 GLU A CA 1
ATOM 680 C C . GLU A 1 84 ? -13.402 -18.466 31.357 1.00 87.81 84 GLU A C 1
ATOM 682 O O . GLU A 1 84 ? -14.533 -18.942 31.449 1.00 87.81 84 GLU A O 1
ATOM 687 N N . GLN A 1 85 ? -12.674 -18.141 32.429 1.00 87.38 85 GLN A N 1
ATOM 688 C CA . GLN A 1 85 ? -13.129 -18.328 33.804 1.00 87.38 85 GLN A CA 1
ATOM 689 C C . GLN A 1 85 ? -14.429 -17.563 34.089 1.00 87.38 85 GLN A C 1
ATOM 691 O O . GLN A 1 85 ? -15.378 -18.133 34.626 1.00 87.38 85 GLN A O 1
ATOM 696 N N . THR A 1 86 ? -14.504 -16.288 33.696 1.00 86.88 86 THR A N 1
ATOM 697 C CA . THR A 1 86 ? -15.706 -15.466 33.886 1.00 86.88 86 THR A CA 1
ATOM 698 C C . THR A 1 86 ? -16.871 -16.019 33.069 1.00 86.88 86 THR A C 1
ATOM 700 O O . THR A 1 86 ? -17.980 -16.143 33.587 1.00 86.88 86 THR A O 1
ATOM 703 N N . ARG A 1 87 ? -16.621 -16.448 31.826 1.00 86.88 87 ARG A N 1
ATOM 704 C CA . ARG A 1 87 ? -17.644 -17.070 30.975 1.00 86.88 87 ARG A CA 1
ATOM 705 C C . ARG A 1 87 ? -18.243 -18.328 31.616 1.00 86.88 87 ARG A C 1
ATOM 707 O O . ARG A 1 87 ? -19.463 -18.457 31.663 1.00 86.88 87 ARG A O 1
ATOM 714 N N . LEU A 1 88 ? -17.406 -19.231 32.135 1.00 88.31 88 LEU A N 1
ATOM 715 C CA . LEU A 1 88 ? -17.859 -20.467 32.786 1.00 88.31 88 LEU A CA 1
ATOM 716 C C . LEU A 1 88 ? -18.622 -20.190 34.091 1.00 88.31 88 LEU A C 1
ATOM 718 O O . LEU A 1 88 ? -19.656 -20.807 34.333 1.00 88.31 88 LEU A O 1
ATOM 722 N N . ASN A 1 89 ? -18.166 -19.227 34.896 1.00 87.75 89 ASN A N 1
ATOM 723 C CA . ASN A 1 89 ? -18.832 -18.852 36.147 1.00 87.75 89 ASN A CA 1
ATOM 724 C C . ASN A 1 89 ? -20.254 -18.316 35.920 1.00 87.75 89 ASN A C 1
ATOM 726 O O . ASN A 1 89 ? -21.166 -18.663 36.671 1.00 87.75 89 ASN A O 1
ATOM 730 N N . HIS A 1 90 ? -20.455 -17.489 34.889 1.00 85.88 90 HIS A N 1
ATOM 731 C CA . HIS A 1 90 ? -21.789 -16.998 34.529 1.00 85.88 90 HIS A CA 1
ATOM 732 C C . HIS A 1 90 ? -22.646 -18.085 33.867 1.00 85.88 90 HIS A C 1
ATOM 734 O O . HIS A 1 90 ? -23.844 -18.140 34.124 1.00 85.88 90 HIS A O 1
ATOM 740 N N . ALA A 1 91 ? -22.048 -19.004 33.100 1.00 87.06 91 ALA A N 1
ATOM 741 C CA . ALA A 1 91 ? -22.772 -20.147 32.538 1.00 87.06 91 ALA A CA 1
ATOM 742 C C . ALA A 1 91 ? -23.340 -21.090 33.619 1.00 87.06 91 ALA A C 1
ATOM 744 O O . ALA A 1 91 ? -24.388 -21.695 33.414 1.00 87.06 91 ALA A O 1
ATOM 745 N N . GLN A 1 92 ? -22.684 -21.196 34.780 1.00 87.69 92 GLN A N 1
ATOM 746 C CA . GLN A 1 92 ? -23.147 -22.016 35.909 1.00 87.69 92 GLN A CA 1
ATOM 747 C C . GLN A 1 92 ? -24.274 -21.372 36.736 1.00 87.69 92 GLN A C 1
ATOM 749 O O . GLN A 1 92 ? -24.899 -22.061 37.541 1.00 87.69 92 GLN A O 1
ATOM 754 N N . LYS A 1 93 ? -24.542 -20.068 36.573 1.00 88.06 93 LYS A N 1
ATOM 755 C CA . LYS A 1 93 ? -25.547 -19.320 37.350 1.00 88.06 93 LYS A CA 1
ATOM 756 C C . LYS A 1 93 ? -26.581 -18.670 36.419 1.00 88.06 93 LYS A C 1
ATOM 758 O O . LYS A 1 93 ? -26.539 -17.452 36.247 1.00 88.06 93 LYS A O 1
ATOM 763 N N . PRO A 1 94 ? -27.508 -19.452 35.833 1.00 82.62 94 PRO A N 1
ATOM 764 C CA . PRO A 1 94 ? -28.453 -18.947 34.832 1.00 82.62 94 PRO A CA 1
ATOM 765 C C . PRO A 1 94 ? -29.421 -17.888 35.381 1.00 82.62 94 PRO A C 1
ATOM 767 O O . PRO A 1 94 ? -29.759 -16.957 34.664 1.00 82.62 94 PRO A O 1
ATOM 770 N N . GLU A 1 95 ? -29.796 -17.979 36.661 1.00 89.00 95 GLU A N 1
ATOM 771 C CA . GLU A 1 95 ? -30.665 -17.005 37.351 1.00 89.00 95 GLU A CA 1
ATOM 772 C C . GLU A 1 95 ? -29.891 -15.790 37.910 1.00 89.00 95 GLU A C 1
ATOM 774 O O . GLU A 1 95 ? -30.439 -14.948 38.623 1.00 89.00 95 GLU A O 1
ATOM 779 N N . GLY A 1 96 ? -28.579 -15.725 37.664 1.00 83.88 96 GLY A N 1
ATOM 780 C CA . GLY A 1 96 ? -27.708 -14.653 38.135 1.00 83.88 96 GLY A CA 1
ATOM 781 C C . GLY A 1 96 ? -27.697 -13.424 37.217 1.00 83.88 96 GLY A C 1
ATOM 782 O O . GLY A 1 96 ? -28.285 -13.425 36.137 1.00 83.88 96 GLY A O 1
ATOM 783 N N . PRO A 1 97 ? -26.983 -12.356 37.610 1.00 86.50 97 PRO A N 1
ATOM 784 C CA . PRO A 1 97 ? -26.818 -11.183 36.759 1.00 86.50 97 PRO A CA 1
ATOM 785 C C . PRO A 1 97 ? -26.025 -11.514 35.482 1.00 86.50 97 PRO A C 1
ATOM 787 O O . PRO A 1 97 ? -25.033 -12.254 35.514 1.00 86.50 97 PRO A O 1
ATOM 790 N N . ALA A 1 98 ? -26.446 -10.922 34.362 1.00 87.31 98 ALA A N 1
ATOM 791 C CA . ALA A 1 98 ? -25.785 -11.062 33.068 1.00 87.31 98 ALA A CA 1
ATOM 792 C C . ALA A 1 98 ? -24.377 -10.424 33.064 1.00 87.31 98 ALA A C 1
ATOM 794 O O . ALA A 1 98 ? -24.163 -9.404 33.729 1.00 87.31 98 ALA A O 1
ATOM 795 N N . PRO A 1 99 ? -23.410 -10.981 32.308 1.00 88.62 99 PRO A N 1
ATOM 796 C CA . PRO A 1 99 ? -22.074 -10.407 32.209 1.00 88.62 99 PRO A CA 1
ATOM 797 C C . PRO A 1 99 ? -22.084 -9.095 31.417 1.00 88.62 99 PRO A C 1
ATOM 799 O O . PRO A 1 99 ? -22.702 -8.990 30.358 1.00 88.62 99 PRO A O 1
ATOM 802 N N . ILE A 1 100 ? -21.346 -8.104 31.918 1.00 89.19 100 ILE A N 1
ATOM 803 C CA . ILE A 1 100 ? -21.141 -6.816 31.250 1.00 89.19 100 ILE A CA 1
ATOM 804 C C . ILE A 1 100 ? -19.838 -6.893 30.456 1.00 89.19 100 ILE A C 1
ATOM 806 O O . ILE A 1 100 ? -18.774 -7.128 31.028 1.00 89.19 100 ILE A O 1
ATOM 810 N N . ILE A 1 101 ? -19.922 -6.686 29.143 1.00 91.00 101 ILE A N 1
ATOM 811 C CA . ILE A 1 101 ? -18.770 -6.699 28.236 1.00 91.00 101 ILE A CA 1
ATOM 812 C C . ILE A 1 101 ? -18.510 -5.263 27.780 1.00 91.00 101 ILE A C 1
ATOM 814 O O . ILE A 1 101 ? -19.256 -4.717 26.969 1.00 91.00 101 ILE A O 1
ATOM 818 N N . ASP A 1 102 ? -17.464 -4.642 28.326 1.00 91.56 102 ASP A N 1
ATOM 819 C CA . ASP A 1 102 ? -17.044 -3.290 27.953 1.00 91.56 102 ASP A CA 1
ATOM 820 C C . ASP A 1 102 ? -16.130 -3.338 26.723 1.00 91.56 102 ASP A C 1
ATOM 822 O O . ASP A 1 102 ? -14.946 -3.650 26.8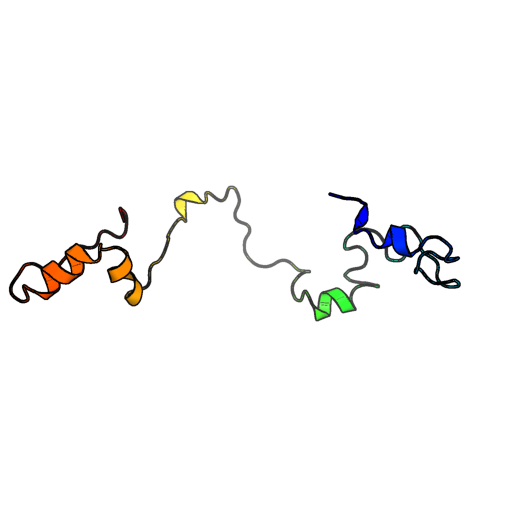18 1.00 91.56 102 ASP A O 1
ATOM 826 N N . VAL A 1 103 ? -16.687 -3.006 25.561 1.00 91.38 103 VAL A N 1
ATOM 827 C CA . VAL A 1 103 ? -15.971 -3.013 24.275 1.00 91.38 103 VAL A CA 1
ATOM 828 C C . VAL A 1 103 ? -14.980 -1.853 24.101 1.00 91.38 103 VAL A C 1
ATOM 830 O O . VAL A 1 103 ? -14.258 -1.824 23.108 1.00 91.38 103 VAL A O 1
ATOM 833 N N . VAL A 1 104 ? -14.954 -0.882 25.021 1.00 89.50 104 VAL A N 1
ATOM 834 C CA . VAL A 1 104 ? -14.028 0.263 24.989 1.00 89.50 104 VAL A CA 1
ATOM 835 C C . VAL A 1 104 ? -12.777 -0.020 25.818 1.00 89.50 104 VAL A C 1
ATOM 837 O O . VAL A 1 104 ? -11.691 0.436 25.462 1.00 89.50 104 VAL A O 1
ATOM 840 N N . ARG A 1 105 ? -12.925 -0.745 26.933 1.00 80.19 105 ARG A N 1
ATOM 841 C CA . ARG A 1 105 ? -11.826 -1.065 27.860 1.00 80.19 105 ARG A CA 1
ATOM 842 C C . ARG A 1 105 ? -11.138 -2.406 27.593 1.00 80.19 105 ARG A C 1
ATOM 844 O O . ARG A 1 105 ? -10.042 -2.590 28.123 1.00 80.19 105 ARG A O 1
ATOM 851 N N . ALA A 1 106 ? -11.800 -3.322 26.884 1.00 62.31 106 ALA A N 1
ATOM 852 C CA . ALA A 1 106 ? -11.339 -4.694 26.654 1.00 62.31 106 ALA A CA 1
ATOM 853 C C . ALA A 1 106 ? -10.225 -4.825 25.605 1.00 62.31 106 ALA A C 1
ATOM 855 O O . ALA A 1 106 ? -10.149 -3.979 24.686 1.00 62.31 106 ALA A O 1
#

Organism: Clarias magur (NCBI:txid1594786)

pLDDT: mean 93.27, std 5.66, range [62.31, 98.0]

Radius of gyration: 29.54 Å; chains: 1; bounding box: 63×41×66 Å

Secondary structure (DSSP, 8-state):
--GGG-HHHHTTT-TTTTS-SSS---S-TT-STTTTTTTTTHHHHHHH-TT-SS--S---SS--GGGG------GGGGGGSS-HHHHHHHHT-TTSPPPP--TTT-

InterPro domains:
  IPR027386 Ribosomal uL15, N-terminal [G3DSA:4.10.990.10] (5-50)
  IPR036227 Large ribosomal subunit protein uL15/eL18 superfamily [SSF52080] (6-103)

Foldseek 3Di:
DDCVPDPQVVQPPPPQSPQDDPPHDDDCPPDDDCPQCVHPVVVVCVPPPPPPDDDDDDDDPPDDVVVVDDDDDDPVCQCVQDDPVVVVVCVVCVVDDDDDRDPVPD